Protein AF-A0A074KS20-F1 (afdb_monomer_lite)

Foldseek 3Di:
DDWDDDPQWIDDPQAIFGDDPNDGPDGDGLVQFPAKAKDWAQPDPPLVVLLVLLVVLQVVLVVLVVVLVVLVPDPDPDPVNVVCSVVSVVSSCVSNVSSVVSNCNSPDIFIWMWTDGPNDIDTHTDDPVCPVVVCVSSVVVVHHYHYDD

Sequence (149 aa):
MSKIEDLNFKLTSQGIHLTRNKYTYHIILYDEIEKSYLIKGKSIKNYVLIFIIGIICIVSSGILLYNLIMGLNIGEKSVRFYNLLGNGLIVVIMLGGAGLISIISALKNTPVIIIVVKNKTYKLRINRRKVTEILDFLSLYGINVDTRN

Secondary structure (DSSP, 8-state):
---EE-SSEEE-SSEEEEEETTEEEEEEEGGG--EEEEEEEESSTTHHHHHHHHHHHHHHHHHHHHHHHHHHTSS---HHHHHHHHHHHHHHHHHHHHHHHHHHHHH-EEEEEEEEETTEEEEEE--GGGHHHHHHHHHHTT---EE--

Radius of gyration: 23.87 Å; chains: 1; bounding box: 46×30×69 Å

pLDDT: mean 90.15, std 7.84, range [55.03, 97.88]

Organism: NCBI:txid1048983

Structure (mmCIF, N/CA/C/O backbone):
data_AF-A0A074KS20-F1
#
_entry.id   AF-A0A074KS20-F1
#
loop_
_atom_site.group_PDB
_atom_site.id
_atom_site.type_symbol
_atom_site.label_atom_id
_atom_site.label_alt_id
_atom_site.label_comp_id
_atom_site.label_asym_id
_atom_site.label_entity_id
_atom_site.label_seq_id
_atom_site.pdbx_PDB_ins_code
_atom_site.Cartn_x
_atom_site.Cartn_y
_atom_site.Cartn_z
_atom_site.occupancy
_atom_site.B_iso_or_equiv
_atom_site.auth_seq_id
_atom_site.auth_comp_id
_atom_site.auth_asym_id
_atom_site.auth_atom_id
_atom_site.pdbx_PDB_model_num
ATOM 1 N N . MET A 1 1 ? -3.070 13.465 27.880 1.00 55.03 1 MET A N 1
ATOM 2 C CA . MET A 1 1 ? -3.835 12.665 26.897 1.00 55.03 1 MET A CA 1
ATOM 3 C C . MET A 1 1 ? -2.952 12.419 25.687 1.00 55.03 1 MET A C 1
ATOM 5 O O . MET A 1 1 ? -2.715 13.349 24.925 1.00 55.03 1 MET A O 1
ATOM 9 N N . SER A 1 2 ? -2.407 11.211 25.544 1.00 65.88 2 SER A N 1
ATOM 10 C CA . SER A 1 2 ? -1.707 10.819 24.320 1.00 65.88 2 SER A CA 1
ATOM 11 C C . SER A 1 2 ? -2.729 10.714 23.188 1.00 65.88 2 SER A C 1
ATOM 13 O O . SER A 1 2 ? -3.818 10.166 23.351 1.00 65.88 2 SER A O 1
ATOM 15 N N . LYS A 1 3 ? -2.412 11.326 22.052 1.00 83.12 3 LYS A N 1
ATOM 16 C CA . LYS A 1 3 ? -3.253 11.349 20.860 1.00 83.12 3 LYS A CA 1
ATOM 17 C C . LYS A 1 3 ? -2.381 10.872 19.713 1.00 83.12 3 LYS A C 1
ATOM 19 O O . LYS A 1 3 ? -1.434 11.563 19.347 1.00 83.12 3 LYS A O 1
ATOM 24 N N . ILE A 1 4 ? -2.697 9.705 19.163 1.00 87.25 4 ILE A N 1
ATOM 25 C CA . ILE A 1 4 ? -1.958 9.148 18.028 1.00 87.25 4 ILE A CA 1
ATOM 26 C C . ILE A 1 4 ? -2.701 9.535 16.755 1.00 87.25 4 ILE A C 1
ATOM 28 O O . ILE A 1 4 ? -3.887 9.242 16.604 1.00 87.25 4 ILE A O 1
ATOM 32 N N . GLU A 1 5 ? -2.009 10.208 15.839 1.00 86.19 5 GLU A N 1
ATOM 33 C CA . GLU A 1 5 ? -2.534 10.550 14.515 1.00 86.19 5 GLU A CA 1
ATOM 34 C C . GLU A 1 5 ? -1.835 9.737 13.418 1.00 86.19 5 GLU A C 1
ATOM 36 O O . GLU A 1 5 ? -0.600 9.661 13.347 1.00 86.19 5 GLU A O 1
ATOM 41 N N . ASP A 1 6 ? -2.647 9.152 12.540 1.00 87.75 6 ASP A N 1
ATOM 42 C CA . ASP A 1 6 ? -2.243 8.545 11.273 1.00 87.75 6 ASP A CA 1
ATOM 43 C C . ASP A 1 6 ? -3.026 9.218 10.121 1.00 87.75 6 ASP A C 1
ATOM 45 O O . ASP A 1 6 ? -3.905 10.056 10.331 1.00 87.75 6 ASP A O 1
ATOM 49 N N . LEU A 1 7 ? -2.700 8.877 8.876 1.00 83.12 7 LEU A N 1
ATOM 50 C CA . LEU A 1 7 ? -3.236 9.501 7.664 1.00 83.12 7 LEU A CA 1
ATOM 51 C C . LEU A 1 7 ? -4.765 9.418 7.561 1.00 83.12 7 LEU A C 1
ATOM 53 O O . LEU A 1 7 ? -5.391 10.347 7.054 1.00 83.12 7 LEU A O 1
ATOM 57 N N . ASN A 1 8 ? -5.350 8.304 8.011 1.00 88.62 8 ASN A N 1
ATOM 58 C CA . ASN A 1 8 ? -6.774 7.996 7.821 1.00 88.62 8 ASN A CA 1
ATOM 59 C C . ASN A 1 8 ? -7.547 7.820 9.133 1.00 88.62 8 ASN A C 1
ATOM 61 O O . ASN A 1 8 ? -8.748 7.541 9.103 1.00 88.62 8 ASN A O 1
ATOM 65 N N . PHE A 1 9 ? -6.871 7.900 10.278 1.00 93.44 9 PHE A N 1
ATOM 66 C CA . PHE A 1 9 ? -7.525 7.781 11.570 1.00 93.44 9 PHE A CA 1
ATOM 67 C C . PHE A 1 9 ? -6.711 8.441 12.679 1.00 93.44 9 PHE A C 1
ATOM 69 O O . PHE A 1 9 ? -5.521 8.722 12.543 1.00 93.44 9 PHE A O 1
ATOM 76 N N . LYS A 1 10 ? -7.378 8.670 13.800 1.00 93.69 10 LYS A N 1
ATOM 77 C CA . LYS A 1 10 ? -6.812 9.228 15.017 1.00 93.69 10 LYS A CA 1
ATOM 78 C C . LYS A 1 10 ? -7.341 8.435 16.204 1.00 93.69 10 LYS A C 1
ATOM 80 O O . LYS A 1 10 ? -8.537 8.170 16.282 1.00 93.69 10 LYS A O 1
ATOM 85 N N . LEU A 1 11 ? -6.458 8.098 17.132 1.00 93.56 11 LEU A N 1
ATOM 86 C CA . LEU A 1 11 ? -6.814 7.447 18.388 1.00 93.56 11 LEU A CA 1
ATOM 87 C C . LEU A 1 11 ? -6.920 8.501 19.488 1.00 93.56 11 LEU A C 1
ATOM 89 O O . LEU A 1 11 ? -6.024 9.334 19.661 1.00 93.56 11 LEU A O 1
ATOM 93 N N . THR A 1 12 ? -8.040 8.490 20.202 1.00 94.50 12 THR A N 1
ATOM 94 C CA . THR A 1 12 ? -8.279 9.314 21.392 1.00 94.50 12 THR A CA 1
ATOM 95 C C . THR A 1 12 ? -8.738 8.433 22.543 1.00 94.50 12 THR A C 1
ATOM 97 O O . THR A 1 12 ? -8.916 7.231 22.378 1.00 94.50 12 THR A O 1
ATOM 100 N N . SER A 1 13 ? -8.969 9.029 23.709 1.00 92.88 13 SER A N 1
ATOM 101 C CA . SER A 1 13 ? -9.604 8.331 24.827 1.00 92.88 13 SER A CA 1
ATOM 102 C C . SER A 1 13 ? -11.078 7.994 24.592 1.00 92.88 13 SER A C 1
ATOM 104 O O . SER A 1 13 ? -11.611 7.150 25.297 1.00 92.88 13 SER A O 1
ATOM 106 N N . GLN A 1 14 ? -11.749 8.659 23.644 1.00 93.69 14 GLN A N 1
ATOM 107 C CA . GLN A 1 14 ? -13.158 8.394 23.329 1.00 93.69 14 GLN A CA 1
ATOM 108 C C . GLN A 1 14 ? -13.306 7.197 22.389 1.00 93.69 14 GLN A C 1
ATOM 110 O O . GLN A 1 14 ? -14.290 6.470 22.461 1.00 93.69 14 GLN A O 1
ATOM 115 N N . GLY A 1 15 ? -12.341 7.007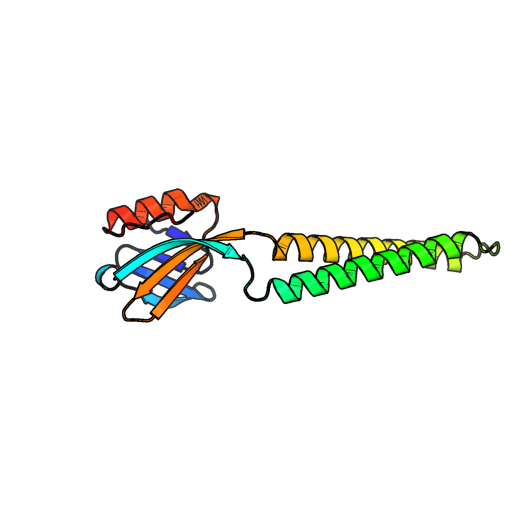 21.490 1.00 94.12 15 GLY A N 1
ATOM 116 C CA . GLY A 1 15 ? -12.410 5.962 20.486 1.00 94.12 15 GLY A CA 1
ATOM 117 C C . GLY A 1 15 ? -11.490 6.214 19.300 1.00 94.12 15 GLY A C 1
ATOM 118 O O . GLY A 1 15 ? -10.542 7.008 19.340 1.00 94.12 15 GLY A O 1
ATOM 119 N N . ILE A 1 16 ? -11.816 5.544 18.203 1.00 95.38 16 ILE A N 1
ATOM 120 C CA . ILE A 1 16 ? -11.101 5.614 16.936 1.00 95.38 16 ILE A CA 1
ATOM 121 C C . ILE A 1 16 ? -11.849 6.563 16.011 1.00 95.38 16 ILE A C 1
ATOM 123 O O . ILE A 1 16 ? -12.933 6.268 15.510 1.00 95.38 16 ILE A O 1
ATOM 127 N N . HIS A 1 17 ? -11.246 7.714 15.756 1.00 95.69 17 HIS A N 1
ATOM 128 C CA . HIS A 1 17 ? -11.769 8.726 14.853 1.00 95.69 17 HIS A CA 1
ATOM 129 C C . HIS A 1 17 ? -11.290 8.410 13.442 1.00 95.69 17 HIS A C 1
ATOM 131 O O . HIS A 1 17 ? -10.104 8.545 13.148 1.00 95.69 17 HIS A O 1
ATOM 137 N N . LEU A 1 18 ? -12.192 8.012 12.552 1.00 93.69 18 LEU A N 1
ATOM 138 C CA . LEU A 1 18 ? -11.880 7.871 11.136 1.00 93.69 18 LEU A CA 1
ATOM 139 C C . LEU A 1 18 ? -11.829 9.254 10.493 1.00 93.69 18 LEU A C 1
ATOM 141 O O . LEU A 1 18 ? -12.773 10.043 10.609 1.00 93.69 18 LEU A O 1
ATOM 145 N N . THR A 1 19 ? -10.727 9.548 9.806 1.00 93.50 19 THR A N 1
ATOM 146 C CA . THR A 1 19 ? -10.474 10.869 9.236 1.00 93.50 19 THR A CA 1
ATOM 147 C C . THR A 1 19 ? -10.410 10.840 7.713 1.00 93.50 19 THR A C 1
ATOM 149 O O . THR A 1 19 ? -9.971 9.874 7.089 1.00 93.50 19 THR A O 1
ATOM 152 N N . ARG A 1 20 ? -10.865 11.932 7.094 1.00 90.56 20 ARG A N 1
ATOM 153 C CA . ARG A 1 20 ? -10.691 12.229 5.670 1.00 90.56 20 ARG A CA 1
ATOM 154 C C . ARG A 1 20 ? -10.279 13.690 5.554 1.00 90.56 20 ARG A C 1
ATOM 156 O O . ARG A 1 20 ? -10.988 14.565 6.039 1.00 90.56 20 ARG A O 1
ATOM 163 N N . ASN A 1 21 ? -9.122 13.961 4.951 1.00 87.12 21 ASN A N 1
ATOM 164 C CA . ASN A 1 21 ? -8.563 15.317 4.835 1.00 87.12 21 ASN A CA 1
ATOM 165 C C . ASN A 1 21 ? -8.512 16.075 6.181 1.00 87.12 21 ASN A C 1
ATOM 167 O O . ASN A 1 21 ? -8.912 17.231 6.247 1.00 87.12 21 ASN A O 1
ATOM 171 N N . LYS A 1 22 ? -8.030 15.429 7.255 1.00 86.12 22 LYS A N 1
ATOM 172 C CA . LYS A 1 22 ? -7.961 15.954 8.642 1.00 86.12 22 LYS A CA 1
ATOM 173 C C . LYS A 1 22 ? -9.297 16.092 9.392 1.00 86.12 22 LYS A C 1
ATOM 175 O O . LYS A 1 22 ? -9.269 16.284 10.605 1.00 86.12 22 LYS A O 1
ATOM 180 N N . TYR A 1 23 ? -10.447 15.931 8.739 1.00 91.62 23 TYR A N 1
ATOM 181 C CA . TYR A 1 23 ? -11.756 15.976 9.400 1.00 91.62 23 TYR A CA 1
ATOM 182 C C . TYR A 1 23 ? -12.202 14.586 9.842 1.00 91.62 23 TYR A C 1
ATOM 184 O O . TYR A 1 23 ? -12.042 13.619 9.097 1.00 91.62 23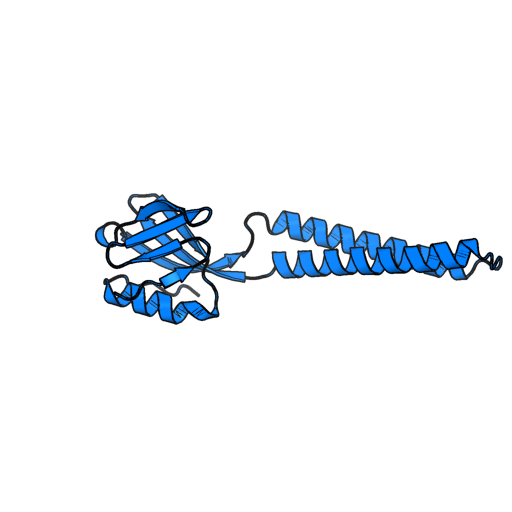 TYR A O 1
ATOM 192 N N . THR A 1 24 ? -12.769 14.482 11.045 1.00 93.56 24 THR A N 1
ATOM 193 C CA . THR A 1 24 ? -13.379 13.234 11.530 1.00 93.56 24 THR A CA 1
ATOM 194 C C . THR A 1 24 ? -14.765 13.094 10.920 1.00 93.56 24 THR A C 1
ATOM 196 O O . THR A 1 24 ? -15.589 13.984 11.097 1.00 93.56 24 THR A O 1
ATOM 199 N N . TYR A 1 25 ? -15.028 11.991 10.223 1.00 94.56 25 TYR A N 1
ATOM 200 C CA . TYR A 1 25 ? -16.354 11.718 9.651 1.00 94.56 25 TYR A CA 1
ATOM 201 C C . TYR A 1 25 ? -17.110 10.622 10.406 1.00 94.56 25 TYR A C 1
ATOM 203 O O . TYR A 1 25 ? -18.325 10.512 10.279 1.00 94.56 25 TYR A O 1
ATOM 211 N N . HIS A 1 26 ? -16.400 9.794 11.172 1.00 94.31 26 HIS A N 1
ATOM 212 C CA . HIS A 1 26 ? -16.995 8.723 11.956 1.00 94.31 26 HIS A CA 1
ATOM 213 C C . HIS A 1 26 ? -16.129 8.427 13.179 1.00 94.31 26 HIS A C 1
ATOM 215 O O . HIS A 1 26 ? -14.901 8.502 13.097 1.00 94.31 26 HIS A O 1
ATOM 221 N N . ILE A 1 27 ? -16.764 8.106 14.302 1.00 95.38 27 ILE A N 1
ATOM 222 C CA . ILE A 1 27 ? -16.098 7.736 15.551 1.00 95.38 27 ILE A CA 1
ATOM 223 C C . ILE A 1 27 ? -16.575 6.335 15.901 1.00 95.38 27 ILE A C 1
ATOM 225 O O . ILE A 1 27 ? -17.777 6.099 15.952 1.00 95.38 27 ILE A O 1
ATOM 229 N N . ILE A 1 28 ? -15.625 5.431 16.108 1.00 95.56 28 ILE A N 1
ATOM 230 C CA . ILE A 1 28 ? -15.874 4.089 16.622 1.00 95.56 28 ILE A CA 1
ATOM 231 C C . ILE A 1 28 ? -15.509 4.123 18.098 1.00 95.56 28 ILE A C 1
ATOM 233 O O . ILE A 1 28 ? -14.335 4.313 18.428 1.00 95.56 28 ILE A O 1
ATOM 237 N N . LEU A 1 29 ? -16.500 3.987 18.971 1.00 96.19 29 LEU A N 1
ATOM 238 C CA . LEU A 1 29 ? -16.257 3.924 20.407 1.00 96.19 29 LEU A CA 1
ATOM 239 C C . LEU A 1 29 ? -15.650 2.561 20.770 1.00 96.19 29 LEU A C 1
ATOM 241 O O . LEU A 1 29 ? -15.869 1.566 20.077 1.00 96.19 29 LEU A O 1
ATOM 245 N N . TYR A 1 30 ? -14.834 2.518 21.822 1.00 94.81 30 TYR A N 1
ATOM 246 C CA . TYR A 1 30 ? -14.107 1.297 22.189 1.00 94.81 30 TYR A CA 1
ATOM 247 C C . TYR A 1 30 ? -15.012 0.176 22.707 1.00 94.81 30 TYR A C 1
ATOM 249 O O . TYR A 1 30 ? -14.729 -0.993 22.467 1.00 94.81 30 TYR A O 1
ATOM 257 N N . ASP A 1 31 ? -16.120 0.531 23.350 1.00 94.88 31 ASP A N 1
ATOM 258 C CA . ASP A 1 31 ? -17.165 -0.382 23.817 1.00 94.88 31 ASP A CA 1
ATOM 259 C C . ASP A 1 31 ? -17.957 -1.037 22.672 1.00 94.88 31 ASP A C 1
ATOM 261 O O . ASP A 1 31 ? -18.536 -2.106 22.847 1.00 94.88 31 ASP A O 1
ATOM 265 N N . GLU A 1 32 ? -17.961 -0.434 21.481 1.00 94.88 32 GLU A N 1
ATOM 266 C CA . GLU A 1 32 ? -18.621 -0.992 20.298 1.00 94.88 32 GLU A CA 1
ATOM 267 C C . GLU A 1 32 ? -17.762 -2.014 19.536 1.00 94.88 32 GLU A C 1
ATOM 269 O O . GLU A 1 32 ? -18.246 -2.651 18.595 1.00 94.88 32 GLU A O 1
ATOM 274 N N . ILE A 1 33 ? -16.485 -2.164 19.897 1.00 94.75 33 ILE A N 1
ATOM 275 C CA . ILE A 1 33 ? -15.550 -3.039 19.188 1.00 94.75 33 ILE A CA 1
ATOM 276 C C . ILE A 1 33 ? -15.715 -4.474 19.679 1.00 94.75 33 ILE A C 1
ATOM 278 O O . ILE A 1 33 ? -15.301 -4.834 20.774 1.00 94.75 33 ILE A O 1
ATOM 282 N N . GLU A 1 34 ? -16.274 -5.324 18.821 1.00 94.62 34 GLU A N 1
ATOM 283 C CA . GLU A 1 34 ? -16.494 -6.738 19.135 1.00 94.62 34 GLU A CA 1
ATOM 284 C C . GLU A 1 34 ? -15.223 -7.564 18.936 1.00 94.62 34 GLU A C 1
ATOM 286 O O . GLU A 1 34 ? -14.911 -8.462 19.717 1.00 94.62 34 GLU A O 1
ATOM 291 N N . LYS A 1 35 ? -14.509 -7.306 17.834 1.00 93.88 35 LYS A N 1
ATOM 292 C CA . LYS A 1 35 ? -13.297 -8.039 17.450 1.00 93.88 35 LYS A CA 1
ATOM 293 C C . LYS A 1 35 ? -12.321 -7.114 16.752 1.00 93.88 35 LYS A C 1
ATOM 295 O O . LYS A 1 35 ? -12.714 -6.292 15.919 1.00 93.88 35 LYS A O 1
ATOM 300 N N . SER A 1 36 ? -11.037 -7.322 17.021 1.00 94.31 36 SER A N 1
ATOM 301 C CA . SER A 1 36 ? -9.967 -6.627 16.322 1.00 94.31 36 SER A CA 1
ATOM 302 C C . SER A 1 36 ? -8.838 -7.585 15.953 1.00 94.31 36 SER A C 1
ATOM 304 O O . SER A 1 36 ? -8.474 -8.464 16.729 1.00 94.31 36 SER A O 1
ATOM 306 N N . TYR A 1 37 ? -8.328 -7.462 14.731 1.00 95.12 37 TYR A N 1
ATOM 307 C CA . TYR A 1 37 ? -7.269 -8.331 14.225 1.00 95.12 37 TYR A CA 1
ATOM 308 C C . TYR A 1 37 ? -6.290 -7.557 13.355 1.00 95.12 37 TYR A C 1
ATOM 310 O O . TYR A 1 37 ? -6.679 -6.721 12.537 1.00 95.12 37 TYR A O 1
ATOM 318 N N . LEU A 1 38 ? -5.007 -7.860 13.513 1.00 93.94 38 LEU A N 1
ATOM 319 C CA . LEU A 1 38 ? -3.937 -7.341 12.680 1.00 93.94 38 LEU A CA 1
ATOM 320 C C . LEU A 1 38 ? -3.678 -8.326 11.544 1.00 93.94 38 LEU A C 1
ATOM 322 O O . LEU A 1 38 ? -3.352 -9.484 11.787 1.00 93.94 38 LEU A O 1
ATOM 326 N N . ILE A 1 39 ? -3.784 -7.849 10.306 1.00 93.75 39 ILE A N 1
ATOM 327 C CA . ILE A 1 39 ? -3.451 -8.625 9.110 1.00 93.75 39 ILE A CA 1
ATOM 328 C C . ILE A 1 39 ? -2.478 -7.864 8.211 1.00 93.75 39 ILE A C 1
ATOM 330 O O . ILE A 1 39 ? -2.402 -6.632 8.216 1.00 93.75 39 ILE A O 1
ATOM 334 N N . LYS A 1 40 ? -1.758 -8.599 7.363 1.00 90.62 40 LYS A N 1
ATOM 335 C CA . LYS A 1 40 ? -0.969 -8.014 6.272 1.00 90.62 40 LYS A CA 1
ATOM 336 C C . LYS A 1 40 ? -1.868 -7.850 5.047 1.00 90.62 40 LYS A C 1
ATOM 338 O O . LYS A 1 40 ? -2.167 -8.811 4.348 1.00 90.62 40 LYS A O 1
ATOM 343 N N . GLY A 1 41 ? -2.313 -6.622 4.794 1.00 88.12 41 GLY A N 1
ATOM 344 C CA . GLY A 1 41 ? -3.150 -6.280 3.644 1.00 88.12 41 GLY A CA 1
ATOM 345 C C . GLY A 1 41 ? -2.365 -5.614 2.514 1.00 88.12 41 GLY A C 1
ATOM 346 O O . GLY A 1 41 ? -1.243 -5.144 2.703 1.00 88.12 41 GLY A O 1
ATOM 347 N N . LYS A 1 42 ? -2.974 -5.513 1.329 1.00 88.19 42 LYS A N 1
ATOM 348 C CA . LYS A 1 42 ? -2.421 -4.720 0.222 1.00 88.19 42 LYS A CA 1
ATOM 349 C C . LYS A 1 42 ? -2.544 -3.224 0.509 1.00 88.19 42 LYS A C 1
ATOM 351 O O . LYS A 1 42 ? -3.605 -2.748 0.921 1.00 88.19 42 LYS A O 1
ATOM 356 N N . SER A 1 43 ? -1.471 -2.481 0.233 1.00 83.44 43 SER A N 1
ATOM 357 C CA . SER A 1 43 ? -1.425 -1.021 0.405 1.00 83.44 43 SER A CA 1
ATOM 358 C C . SER A 1 43 ? -2.445 -0.299 -0.481 1.00 83.44 43 SER A C 1
ATOM 360 O O . SER A 1 43 ? -2.929 0.781 -0.144 1.00 83.44 43 SER A O 1
ATOM 362 N N . ILE A 1 44 ? -2.805 -0.891 -1.623 1.00 86.06 44 ILE A N 1
ATOM 363 C CA . ILE A 1 44 ? -3.696 -0.285 -2.612 1.00 86.06 44 ILE A CA 1
ATOM 364 C C . ILE A 1 44 ? -4.899 -1.195 -2.853 1.00 86.06 44 ILE A C 1
ATOM 366 O O . ILE A 1 44 ? -4.760 -2.413 -2.928 1.00 86.06 44 ILE A O 1
ATOM 370 N N . LYS A 1 45 ? -6.097 -0.599 -2.952 1.00 86.62 45 LYS A N 1
ATOM 371 C CA . LYS A 1 45 ? -7.356 -1.345 -3.131 1.00 86.62 45 LYS A CA 1
ATOM 372 C C . LYS A 1 45 ? -7.369 -2.095 -4.470 1.00 86.62 45 LYS A C 1
ATOM 374 O O . LYS A 1 45 ? -7.686 -3.276 -4.496 1.00 86.62 45 LYS A O 1
ATOM 379 N N . ASN A 1 46 ? -6.931 -1.432 -5.541 1.00 91.94 46 ASN A N 1
ATOM 380 C CA . ASN A 1 46 ? -6.910 -1.971 -6.904 1.00 91.94 46 ASN A CA 1
ATOM 381 C C . ASN A 1 46 ? -5.495 -2.415 -7.308 1.00 91.94 46 ASN A C 1
ATOM 383 O O . ASN A 1 46 ? -4.989 -2.024 -8.358 1.00 91.94 46 ASN A O 1
ATOM 387 N N . TYR A 1 47 ? -4.824 -3.187 -6.448 1.00 93.38 47 TYR A N 1
ATOM 388 C CA . TYR A 1 47 ? -3.430 -3.581 -6.676 1.00 93.38 47 TYR A CA 1
ATOM 389 C C . TYR A 1 47 ? -3.243 -4.378 -7.977 1.00 93.38 47 TYR A C 1
ATOM 391 O O . TYR A 1 47 ? -2.245 -4.177 -8.656 1.00 93.38 47 TYR A O 1
ATOM 399 N N . VAL A 1 48 ? -4.212 -5.220 -8.361 1.00 95.38 48 VAL A N 1
ATOM 400 C CA . VAL A 1 48 ? -4.166 -6.001 -9.612 1.00 95.38 48 VAL A CA 1
ATOM 401 C C . VAL A 1 48 ? -4.114 -5.084 -10.834 1.00 95.38 48 VAL A C 1
ATOM 403 O O . VAL A 1 48 ? -3.272 -5.270 -11.703 1.00 95.38 48 VAL A O 1
ATOM 406 N N . LEU A 1 49 ? -4.960 -4.051 -10.871 1.00 96.38 49 LEU A N 1
ATOM 407 C CA . LEU A 1 49 ? -4.989 -3.092 -11.976 1.00 96.38 49 LEU A CA 1
ATOM 408 C C . LEU A 1 49 ? -3.653 -2.349 -12.101 1.00 96.38 49 LEU A C 1
ATOM 410 O O . LEU A 1 49 ? -3.101 -2.243 -13.189 1.00 96.38 49 LEU A O 1
ATOM 414 N N . ILE A 1 50 ? -3.113 -1.876 -10.976 1.00 96.44 50 ILE A N 1
ATOM 415 C CA . ILE A 1 50 ? -1.831 -1.155 -10.947 1.00 96.44 50 ILE A CA 1
ATOM 416 C C . ILE A 1 50 ? -0.678 -2.071 -11.363 1.00 96.44 50 ILE A C 1
ATOM 418 O O . ILE A 1 50 ? 0.235 -1.635 -12.057 1.00 96.44 50 ILE A O 1
ATOM 422 N N . PHE A 1 51 ? -0.734 -3.345 -10.979 1.00 97.12 51 PHE A N 1
ATOM 423 C CA . PHE A 1 51 ? 0.242 -4.345 -11.393 1.00 97.12 51 PHE A CA 1
ATOM 424 C C . PHE A 1 51 ? 0.209 -4.581 -12.909 1.00 97.12 51 PHE A C 1
ATOM 426 O O . PHE A 1 51 ? 1.258 -4.549 -13.547 1.00 97.12 51 PHE A O 1
ATOM 433 N N . ILE A 1 52 ? -0.985 -4.734 -13.496 1.00 97.75 52 ILE A N 1
ATOM 434 C CA . ILE A 1 52 ? -1.166 -4.894 -14.948 1.00 97.75 52 ILE A CA 1
ATOM 435 C C . ILE A 1 52 ? -0.646 -3.666 -15.701 1.00 97.75 52 ILE A C 1
ATOM 437 O O . ILE A 1 52 ? 0.123 -3.815 -16.647 1.00 97.75 52 ILE A O 1
ATOM 441 N N . ILE A 1 53 ? -1.003 -2.455 -15.256 1.00 97.50 53 ILE A N 1
ATOM 442 C CA . ILE A 1 53 ? -0.490 -1.204 -15.841 1.00 97.50 53 ILE A CA 1
ATOM 443 C C . ILE A 1 53 ? 1.040 -1.175 -15.774 1.00 97.50 53 ILE A C 1
ATOM 445 O O . ILE A 1 53 ? 1.697 -0.844 -16.757 1.00 97.50 53 ILE A O 1
ATOM 449 N N . GLY A 1 54 ? 1.614 -1.580 -14.639 1.00 97.38 54 GLY A N 1
ATOM 450 C CA . GLY A 1 54 ? 3.058 -1.674 -14.473 1.00 97.38 54 GLY A CA 1
ATOM 451 C C . GLY A 1 54 ? 3.717 -2.611 -15.488 1.00 97.38 54 GLY A C 1
ATOM 452 O O . GLY A 1 54 ? 4.698 -2.222 -16.119 1.00 97.38 54 GLY A O 1
ATOM 453 N N . ILE A 1 55 ? 3.150 -3.802 -15.707 1.00 97.69 55 ILE A N 1
ATOM 454 C CA . ILE A 1 55 ? 3.635 -4.755 -16.719 1.00 97.69 55 ILE A CA 1
ATOM 455 C C . ILE A 1 55 ? 3.554 -4.152 -18.123 1.00 97.69 55 ILE A C 1
ATOM 457 O O . ILE A 1 55 ? 4.532 -4.218 -18.863 1.00 97.69 55 ILE A O 1
ATOM 461 N N . ILE A 1 56 ? 2.427 -3.531 -18.482 1.00 97.88 56 ILE A N 1
ATOM 462 C CA . ILE A 1 56 ? 2.245 -2.904 -19.799 1.00 97.88 56 ILE A CA 1
ATOM 463 C C . ILE A 1 56 ? 3.313 -1.829 -20.038 1.00 97.88 56 ILE A C 1
ATOM 465 O O . ILE A 1 56 ? 3.910 -1.792 -21.116 1.00 97.88 56 ILE A O 1
ATOM 469 N N . CYS A 1 57 ? 3.610 -0.995 -19.037 1.00 97.62 57 CYS A N 1
ATOM 470 C CA . CYS A 1 57 ? 4.661 0.018 -19.131 1.00 97.62 57 CYS A CA 1
ATOM 471 C C . CYS A 1 57 ? 6.053 -0.598 -19.338 1.00 97.62 57 CYS A C 1
ATOM 473 O O . CYS A 1 57 ? 6.814 -0.102 -20.167 1.00 97.62 57 CYS A O 1
ATOM 475 N N . ILE A 1 58 ? 6.382 -1.687 -18.631 1.00 97.62 58 ILE A N 1
ATOM 476 C CA . ILE A 1 58 ? 7.668 -2.388 -18.783 1.00 97.62 58 ILE A CA 1
ATOM 477 C C . ILE A 1 58 ? 7.800 -3.010 -20.172 1.00 97.62 58 ILE A C 1
ATOM 479 O O . ILE A 1 58 ? 8.820 -2.820 -20.830 1.00 97.62 58 ILE A O 1
ATOM 483 N N . VAL A 1 59 ? 6.766 -3.711 -20.642 1.00 97.75 59 VAL A N 1
ATOM 484 C CA . VAL A 1 59 ? 6.762 -4.329 -21.975 1.00 97.75 59 VAL A CA 1
ATOM 485 C C . VAL A 1 59 ? 6.893 -3.258 -23.058 1.00 97.75 59 VAL A C 1
ATOM 487 O O . VAL A 1 59 ? 7.729 -3.385 -23.949 1.00 97.75 59 VAL A O 1
ATOM 490 N N . SER A 1 60 ? 6.138 -2.163 -22.944 1.00 95.94 60 SER A N 1
ATOM 491 C CA . SER A 1 60 ? 6.210 -1.039 -23.887 1.00 95.94 60 SER A CA 1
ATOM 492 C C . SER A 1 60 ? 7.592 -0.378 -23.884 1.00 95.94 60 SER A C 1
ATOM 494 O O . SER A 1 60 ? 8.136 -0.086 -24.946 1.00 95.94 60 SER A O 1
ATOM 496 N N . SER A 1 61 ? 8.192 -0.191 -22.704 1.00 96.94 61 SER A N 1
ATOM 497 C CA . SER A 1 61 ? 9.562 0.314 -22.556 1.00 96.94 61 SER A CA 1
ATOM 498 C C . SER A 1 61 ? 10.581 -0.613 -23.234 1.00 96.94 61 SER A C 1
ATOM 500 O O . SER A 1 61 ? 11.443 -0.134 -23.968 1.00 96.94 61 SER A O 1
ATOM 502 N N . GLY A 1 62 ? 10.436 -1.935 -23.086 1.00 96.44 62 GLY A N 1
ATOM 503 C CA . GLY A 1 62 ? 11.283 -2.926 -23.756 1.00 96.44 62 GLY A CA 1
ATOM 504 C C . GLY A 1 62 ? 11.169 -2.892 -25.283 1.00 96.44 62 GLY A C 1
ATOM 505 O O . GLY A 1 62 ? 12.189 -2.911 -25.970 1.00 96.44 62 GLY A O 1
ATOM 506 N N . ILE A 1 63 ? 9.950 -2.770 -25.819 1.00 96.31 63 ILE A N 1
ATOM 507 C CA . ILE A 1 63 ? 9.713 -2.625 -27.267 1.00 96.31 63 ILE A CA 1
ATOM 508 C C . ILE A 1 63 ? 10.363 -1.339 -27.794 1.00 96.31 63 ILE A C 1
ATOM 510 O O . ILE A 1 63 ? 11.039 -1.357 -28.822 1.00 96.31 63 ILE A O 1
ATOM 514 N N . LEU A 1 64 ? 10.201 -0.219 -27.083 1.00 94.00 64 LEU A N 1
ATOM 515 C CA . LEU A 1 64 ? 10.823 1.051 -27.460 1.00 94.00 64 LEU A CA 1
ATOM 516 C C . LEU A 1 64 ? 12.350 0.972 -27.418 1.00 94.00 64 LEU A C 1
ATOM 518 O O . LEU A 1 64 ? 13.006 1.434 -28.348 1.00 94.00 64 LEU A O 1
ATOM 522 N N . LEU A 1 65 ? 12.916 0.353 -26.381 1.00 94.19 65 LEU A N 1
ATOM 523 C CA . LEU A 1 65 ? 14.356 0.152 -26.268 1.00 94.19 65 LEU A CA 1
ATOM 524 C C . LEU A 1 65 ? 14.894 -0.699 -27.424 1.00 94.19 65 LEU A C 1
ATOM 526 O O . LEU A 1 65 ? 15.901 -0.337 -28.027 1.00 94.19 65 LEU A O 1
ATOM 530 N N . TYR A 1 66 ? 14.203 -1.786 -27.772 1.00 93.62 66 TYR A N 1
ATOM 531 C CA . TYR A 1 66 ? 14.555 -2.620 -28.919 1.00 93.62 66 TYR A CA 1
ATOM 532 C C . TYR A 1 66 ? 14.564 -1.818 -30.227 1.00 93.62 66 TYR A C 1
ATOM 534 O O . TYR A 1 66 ? 15.538 -1.875 -30.977 1.00 93.62 66 TYR A O 1
ATOM 542 N N . ASN A 1 67 ? 13.528 -1.009 -30.468 1.00 89.69 67 ASN A N 1
ATOM 543 C CA . ASN A 1 67 ? 13.444 -0.160 -31.657 1.00 89.69 67 ASN A CA 1
ATOM 544 C C . ASN A 1 67 ? 14.560 0.894 -31.703 1.00 89.69 67 ASN A C 1
ATOM 546 O O . ASN A 1 67 ? 15.107 1.158 -32.772 1.00 89.69 67 ASN A O 1
ATOM 550 N N . LEU A 1 68 ? 14.931 1.475 -30.557 1.00 88.62 68 LEU A N 1
ATOM 551 C CA . LEU A 1 68 ? 16.052 2.416 -30.473 1.00 88.62 68 LEU A CA 1
ATOM 552 C C . LEU A 1 68 ? 17.386 1.741 -30.801 1.00 88.62 68 LEU A C 1
ATOM 554 O O . LEU A 1 68 ? 18.179 2.304 -31.553 1.00 88.62 68 LEU A O 1
ATOM 558 N N . ILE A 1 69 ? 17.618 0.532 -30.282 1.00 88.50 69 ILE A N 1
ATOM 559 C CA . ILE A 1 69 ? 18.832 -0.244 -30.567 1.00 88.50 69 ILE A CA 1
ATOM 560 C C . ILE A 1 69 ? 18.891 -0.620 -32.049 1.00 88.50 69 ILE A C 1
ATOM 562 O O . ILE A 1 69 ? 19.928 -0.446 -32.680 1.00 88.50 69 ILE A O 1
ATOM 566 N N . MET A 1 70 ? 17.782 -1.079 -32.631 1.00 86.75 70 MET A N 1
ATOM 567 C CA . MET A 1 70 ? 17.726 -1.383 -34.063 1.00 86.75 70 MET A CA 1
ATOM 568 C C . MET A 1 70 ? 17.940 -0.140 -34.930 1.00 86.75 70 MET A C 1
ATOM 570 O O . MET A 1 70 ? 18.621 -0.214 -35.951 1.00 86.75 70 MET A O 1
ATOM 574 N N . GLY A 1 71 ? 17.433 1.017 -34.500 1.00 82.56 71 GLY A N 1
ATOM 575 C CA . GLY A 1 71 ? 17.663 2.293 -35.172 1.00 82.56 71 GLY A CA 1
ATOM 576 C C . GLY A 1 71 ? 19.143 2.682 -35.254 1.00 82.56 71 GLY A C 1
ATOM 577 O O . GLY A 1 71 ? 19.546 3.286 -36.243 1.00 82.56 71 GLY A O 1
ATOM 578 N N . LEU A 1 72 ? 19.972 2.299 -34.272 1.00 81.62 72 LEU A N 1
ATOM 579 C CA . LEU A 1 72 ? 21.419 2.578 -34.276 1.00 81.62 72 LEU A CA 1
ATOM 580 C C . LEU A 1 72 ? 22.178 1.862 -35.401 1.00 81.62 72 LEU A C 1
ATOM 582 O O . LEU A 1 72 ? 23.254 2.316 -35.784 1.00 81.62 72 LEU A O 1
ATOM 586 N N . ASN A 1 73 ? 21.628 0.770 -35.937 1.00 80.19 73 ASN A N 1
ATOM 587 C CA . ASN A 1 73 ? 22.245 0.016 -37.028 1.00 80.19 73 ASN A CA 1
ATOM 588 C C . ASN A 1 73 ? 22.010 0.645 -38.412 1.00 80.19 73 ASN A C 1
ATOM 590 O O . ASN A 1 73 ? 22.573 0.172 -39.399 1.00 80.19 73 ASN A O 1
ATOM 594 N N . ILE A 1 74 ? 21.199 1.702 -38.510 1.00 78.00 74 ILE A N 1
ATOM 595 C CA . ILE A 1 74 ? 20.959 2.414 -39.767 1.00 78.00 74 ILE A CA 1
ATOM 596 C C . ILE A 1 74 ? 22.082 3.444 -39.957 1.00 78.00 74 ILE A C 1
ATOM 598 O O . ILE A 1 74 ? 22.300 4.314 -39.117 1.00 78.00 74 ILE A O 1
ATOM 602 N N . GLY A 1 75 ? 22.821 3.340 -41.066 1.00 68.25 75 GLY A N 1
ATOM 603 C CA . GLY A 1 75 ? 24.055 4.103 -41.313 1.00 68.25 75 GLY A CA 1
ATOM 604 C C . GLY A 1 75 ? 23.899 5.624 -41.467 1.00 68.25 75 GLY A C 1
ATOM 605 O O . GLY A 1 75 ? 24.903 6.337 -41.495 1.00 68.25 75 GLY A O 1
ATOM 606 N N . GLU A 1 76 ? 22.674 6.150 -41.540 1.00 66.50 76 GLU A N 1
ATOM 607 C CA . GLU A 1 76 ? 22.409 7.580 -41.731 1.00 66.50 76 GLU A CA 1
ATOM 608 C C . GLU A 1 76 ? 22.392 8.348 -40.398 1.00 66.50 76 GLU A C 1
ATOM 610 O O . GLU A 1 76 ? 21.362 8.559 -39.754 1.00 66.50 76 GLU A O 1
ATOM 615 N N . LYS A 1 77 ? 23.574 8.816 -39.989 1.00 66.56 77 LYS A N 1
ATOM 616 C CA . LYS A 1 77 ? 23.809 9.587 -38.756 1.00 66.56 77 LYS A CA 1
ATOM 617 C C . LYS A 1 77 ? 23.376 11.055 -38.882 1.00 66.56 77 LYS A C 1
ATOM 619 O O . LYS A 1 77 ? 24.195 11.967 -38.789 1.00 66.56 77 LYS A O 1
ATOM 624 N N . SER A 1 78 ? 22.088 11.306 -39.103 1.00 74.44 78 SER A N 1
ATOM 625 C CA . SER A 1 78 ? 21.553 12.675 -39.096 1.00 74.44 78 SER A CA 1
ATOM 626 C C . SER A 1 78 ? 21.470 13.248 -37.669 1.00 74.44 78 SER A C 1
ATOM 628 O O . SER A 1 78 ? 21.202 12.532 -36.707 1.00 74.44 78 SER A O 1
ATOM 630 N N . VAL A 1 79 ? 21.631 14.566 -37.498 1.00 73.62 79 VAL A N 1
ATOM 631 C CA . VAL A 1 79 ? 21.452 15.253 -36.192 1.00 73.62 79 VAL A CA 1
ATOM 632 C C . VAL A 1 79 ? 20.056 14.989 -35.601 1.00 73.62 79 VAL A C 1
ATOM 634 O O . VAL A 1 79 ? 19.882 14.862 -34.388 1.00 73.62 79 VAL A O 1
ATOM 637 N N . ARG A 1 80 ? 19.053 14.826 -36.472 1.00 73.56 80 ARG A N 1
ATOM 638 C CA . ARG A 1 80 ? 17.679 14.474 -36.101 1.00 73.56 80 ARG A CA 1
ATOM 639 C C . ARG A 1 80 ? 17.596 13.099 -35.435 1.00 73.56 80 ARG A C 1
ATOM 641 O O . ARG A 1 80 ? 16.821 12.943 -34.496 1.00 73.56 80 ARG A O 1
ATOM 648 N N . PHE A 1 81 ? 18.411 12.140 -35.874 1.00 77.00 81 PHE A N 1
ATOM 649 C CA . PHE A 1 81 ? 18.494 10.809 -35.279 1.00 77.00 81 PHE A CA 1
ATOM 650 C C . PHE A 1 81 ? 19.032 10.860 -33.841 1.00 77.00 81 PHE A C 1
ATOM 652 O O . PHE A 1 81 ? 18.423 10.275 -32.951 1.00 77.00 81 PHE A O 1
ATOM 659 N N . TYR A 1 82 ? 20.087 11.637 -33.572 1.00 75.25 82 TYR A N 1
ATOM 660 C CA . TYR A 1 82 ? 20.627 11.797 -32.213 1.00 75.25 82 TYR A CA 1
ATOM 661 C C . TYR A 1 82 ? 19.631 12.449 -31.241 1.00 75.25 82 TYR A C 1
ATOM 663 O O . TYR A 1 82 ? 19.497 11.994 -30.105 1.00 75.25 82 TYR A O 1
ATOM 671 N N . ASN A 1 83 ? 18.875 13.456 -31.690 1.00 77.00 83 ASN A N 1
ATOM 672 C CA . ASN A 1 83 ? 17.812 14.058 -30.875 1.00 77.00 83 ASN A CA 1
ATOM 673 C C . ASN A 1 83 ? 16.663 13.077 -30.598 1.00 77.00 83 ASN A C 1
ATOM 675 O O . ASN A 1 83 ? 16.115 13.054 -29.494 1.00 77.00 83 ASN A O 1
ATOM 679 N N . LEU A 1 84 ? 16.298 12.253 -31.584 1.00 77.62 84 LEU A N 1
ATOM 680 C CA . LEU A 1 84 ? 15.261 11.234 -31.424 1.00 77.62 84 LEU A CA 1
ATOM 681 C C . LEU A 1 84 ? 15.720 10.111 -30.484 1.00 77.62 84 LEU A C 1
ATOM 683 O O . LEU A 1 84 ? 14.930 9.628 -29.676 1.00 77.62 84 LEU A O 1
ATOM 687 N N . LEU A 1 85 ? 17.006 9.759 -30.536 1.00 82.25 85 LEU A N 1
ATOM 688 C CA . LEU A 1 85 ? 17.627 8.782 -29.651 1.00 82.25 85 LEU A CA 1
ATOM 689 C C . LEU A 1 85 ? 17.664 9.274 -28.201 1.00 82.25 85 LEU A C 1
ATOM 691 O O . LEU A 1 85 ? 17.252 8.545 -27.304 1.00 82.25 85 LEU A O 1
ATOM 695 N N . GLY A 1 86 ? 18.097 10.519 -27.968 1.00 83.88 86 GLY A N 1
ATOM 696 C CA . GLY A 1 86 ? 18.141 11.114 -26.630 1.00 83.88 86 GLY A CA 1
ATOM 697 C C . GLY A 1 86 ? 16.757 11.183 -25.981 1.00 83.88 86 GLY A C 1
ATOM 698 O O . GLY A 1 86 ? 16.559 10.671 -24.879 1.00 83.88 86 GLY A O 1
ATOM 699 N N . ASN A 1 87 ? 15.771 11.729 -26.698 1.00 87.19 87 ASN A N 1
ATOM 700 C CA . ASN A 1 87 ? 14.392 11.793 -26.210 1.00 87.19 87 ASN A CA 1
ATOM 701 C C . ASN A 1 87 ? 13.771 10.398 -26.047 1.00 87.19 87 ASN A C 1
ATOM 703 O O . ASN A 1 87 ? 13.078 10.143 -25.063 1.00 87.19 87 ASN A O 1
ATOM 707 N N . GLY A 1 88 ? 14.049 9.475 -26.970 1.00 89.69 88 GLY A N 1
ATOM 708 C CA . GLY A 1 88 ? 13.577 8.096 -26.888 1.00 89.69 88 GLY A CA 1
ATOM 709 C C . GLY A 1 88 ? 14.109 7.373 -25.653 1.00 89.69 88 GLY A C 1
ATOM 710 O O . GLY A 1 88 ? 13.350 6.699 -24.959 1.00 89.69 88 GLY A O 1
ATOM 711 N N . LEU A 1 89 ? 15.387 7.560 -25.325 1.00 92.25 89 LEU A N 1
ATOM 712 C CA . LEU A 1 89 ? 16.016 6.936 -24.163 1.00 92.25 89 LEU A CA 1
ATOM 713 C C . LEU A 1 89 ? 15.434 7.491 -22.851 1.00 92.25 89 LEU A C 1
ATOM 715 O O . LEU A 1 89 ? 15.145 6.722 -21.934 1.00 92.25 89 LEU A O 1
ATOM 719 N N . ILE A 1 90 ? 15.151 8.799 -22.790 1.00 93.75 90 ILE A N 1
ATOM 720 C CA . ILE A 1 90 ? 14.431 9.414 -21.661 1.00 93.75 90 ILE A CA 1
ATOM 721 C C . ILE A 1 90 ? 13.047 8.775 -21.490 1.00 93.75 90 ILE A C 1
ATOM 723 O O . ILE A 1 90 ? 12.683 8.392 -20.378 1.00 93.75 90 ILE A O 1
ATOM 727 N N . VAL A 1 91 ? 12.291 8.605 -22.580 1.00 93.81 91 VAL A N 1
ATOM 728 C CA . VAL A 1 91 ? 10.959 7.977 -22.549 1.00 93.81 91 VAL A CA 1
ATOM 729 C C . VAL A 1 91 ? 11.037 6.524 -22.075 1.00 93.81 91 VAL A C 1
ATOM 731 O O . VAL A 1 91 ? 10.228 6.117 -21.242 1.00 93.81 91 VAL A O 1
ATOM 734 N N . VAL A 1 92 ? 12.029 5.756 -22.536 1.00 95.44 92 VAL A N 1
ATOM 735 C CA . VAL A 1 92 ? 12.271 4.375 -22.085 1.00 95.44 92 VAL A CA 1
ATOM 736 C C . VAL A 1 92 ? 12.524 4.327 -20.580 1.00 95.44 92 VAL A C 1
ATOM 738 O O . VAL A 1 92 ? 11.883 3.530 -19.891 1.00 95.44 92 VAL A O 1
ATOM 741 N N . ILE A 1 93 ? 13.402 5.193 -20.059 1.00 96.00 93 ILE A N 1
ATOM 742 C CA . ILE A 1 93 ? 13.710 5.267 -18.624 1.00 96.00 93 ILE A CA 1
ATOM 743 C C . ILE A 1 93 ? 12.469 5.673 -17.826 1.00 96.00 93 ILE A C 1
ATOM 745 O O . ILE A 1 93 ? 12.176 5.057 -16.803 1.00 96.00 93 ILE A O 1
ATOM 749 N N . MET A 1 94 ? 11.718 6.675 -18.286 1.00 96.06 94 MET A N 1
ATOM 750 C CA . MET A 1 94 ? 10.507 7.135 -17.605 1.00 96.06 94 MET A CA 1
ATOM 751 C C . MET A 1 94 ? 9.431 6.047 -17.555 1.00 96.06 94 MET A C 1
ATOM 753 O O . MET A 1 94 ? 8.908 5.761 -16.478 1.00 96.06 94 MET A O 1
ATOM 757 N N . LEU A 1 95 ? 9.124 5.402 -18.685 1.00 96.12 95 LEU A N 1
ATOM 758 C CA . LEU A 1 95 ? 8.147 4.309 -18.751 1.00 96.12 95 LEU A CA 1
ATOM 759 C C . LEU A 1 95 ? 8.599 3.093 -17.943 1.00 96.12 95 LEU A C 1
ATOM 761 O O . LEU A 1 95 ? 7.805 2.525 -17.193 1.00 96.12 95 LEU A O 1
ATOM 765 N N . GLY A 1 96 ? 9.874 2.719 -18.059 1.00 97.00 96 GLY A N 1
ATOM 766 C CA . GLY A 1 96 ? 10.455 1.607 -17.314 1.00 97.00 96 GLY A CA 1
ATOM 767 C C . GLY A 1 96 ? 10.414 1.858 -15.806 1.00 97.00 96 GLY A C 1
ATOM 768 O O . GLY A 1 96 ? 9.928 1.026 -15.042 1.00 97.00 96 GLY A O 1
ATOM 769 N N . GLY A 1 97 ? 10.835 3.049 -15.375 1.00 97.19 97 GLY A N 1
ATOM 770 C CA . GLY A 1 97 ? 10.789 3.479 -13.979 1.00 97.19 97 GLY A CA 1
ATOM 771 C C . GLY A 1 97 ? 9.365 3.531 -13.427 1.00 97.19 97 GLY A C 1
ATOM 772 O O . GLY A 1 97 ? 9.096 2.967 -12.366 1.00 97.19 97 GLY A O 1
ATOM 773 N N . ALA A 1 98 ? 8.426 4.131 -14.163 1.00 96.31 98 ALA A N 1
ATOM 774 C CA . ALA A 1 98 ? 7.015 4.168 -13.781 1.00 96.31 98 ALA A CA 1
ATOM 775 C C . ALA A 1 98 ? 6.410 2.757 -13.673 1.00 96.31 98 ALA A C 1
ATOM 777 O O . ALA A 1 98 ? 5.664 2.471 -12.730 1.00 96.31 98 ALA A O 1
ATOM 778 N N . GLY A 1 99 ? 6.769 1.858 -14.595 1.00 97.25 99 GLY A N 1
ATOM 779 C CA . GLY A 1 99 ? 6.371 0.454 -14.569 1.00 97.25 99 GLY A CA 1
ATOM 780 C C . GLY A 1 99 ? 6.872 -0.271 -13.319 1.00 97.25 99 GLY A C 1
ATOM 781 O O . GLY A 1 99 ? 6.074 -0.856 -12.583 1.00 97.25 99 GLY A O 1
ATOM 782 N N . LEU A 1 100 ? 8.170 -0.155 -13.016 1.00 97.25 100 LEU A N 1
ATOM 783 C CA . LEU A 1 100 ? 8.785 -0.759 -11.830 1.00 97.25 100 LEU A CA 1
ATOM 784 C C . LEU A 1 100 ? 8.160 -0.230 -10.535 1.00 97.25 100 LEU A C 1
ATOM 786 O O . LEU A 1 100 ? 7.781 -1.016 -9.666 1.00 97.25 100 LEU A O 1
ATOM 790 N N . ILE A 1 101 ? 7.995 1.090 -10.412 1.00 96.88 101 ILE A N 1
ATOM 791 C CA . ILE A 1 101 ? 7.382 1.718 -9.233 1.00 96.88 101 ILE A CA 1
ATOM 792 C C . ILE A 1 101 ? 5.946 1.220 -9.042 1.00 96.88 101 ILE A C 1
ATOM 794 O O . ILE A 1 101 ? 5.541 0.934 -7.911 1.00 96.88 101 ILE A O 1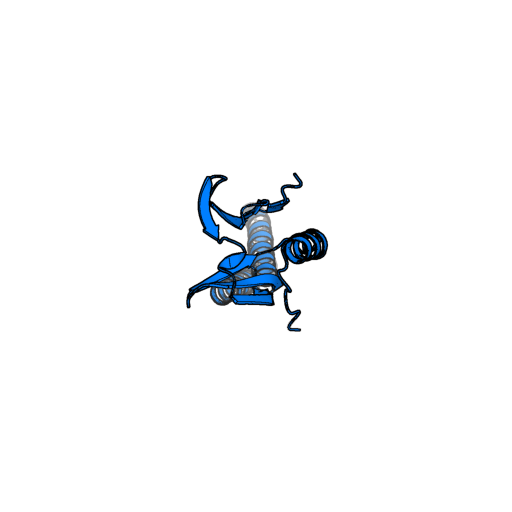
ATOM 798 N N . SER A 1 102 ? 5.185 1.078 -10.128 1.00 96.06 102 SER A N 1
ATOM 799 C CA . SER A 1 102 ? 3.807 0.580 -10.090 1.00 96.06 102 SER A CA 1
ATOM 800 C C . SER A 1 102 ? 3.746 -0.867 -9.604 1.00 96.06 102 SER A C 1
ATOM 802 O O . SER A 1 102 ? 2.977 -1.175 -8.692 1.00 96.06 102 SER A O 1
ATOM 804 N N . ILE A 1 103 ? 4.611 -1.740 -10.131 1.00 96.19 103 ILE A N 1
ATOM 805 C CA . ILE A 1 103 ? 4.712 -3.144 -9.712 1.00 96.19 103 ILE A CA 1
ATOM 806 C C . ILE A 1 103 ? 5.087 -3.244 -8.228 1.00 96.19 103 ILE A C 1
ATOM 808 O O . ILE A 1 103 ? 4.393 -3.913 -7.458 1.00 96.19 103 ILE A O 1
ATOM 812 N N . ILE A 1 104 ? 6.135 -2.535 -7.799 1.00 95.31 104 ILE A N 1
ATOM 813 C CA . ILE A 1 104 ? 6.587 -2.527 -6.399 1.00 95.31 104 ILE A CA 1
ATOM 814 C C . ILE A 1 104 ? 5.459 -2.044 -5.481 1.00 95.31 104 ILE A C 1
ATOM 816 O O . ILE A 1 104 ? 5.180 -2.653 -4.446 1.00 95.31 104 ILE A O 1
ATOM 820 N N . SER A 1 105 ? 4.767 -0.974 -5.872 1.00 92.38 105 SER A N 1
ATOM 821 C CA . SER A 1 105 ? 3.669 -0.396 -5.094 1.00 92.38 105 SER A CA 1
ATOM 822 C C . SER A 1 105 ? 2.457 -1.325 -5.003 1.00 92.38 105 SER A C 1
ATOM 824 O O . SER A 1 105 ? 1.830 -1.408 -3.946 1.00 92.38 105 SER A O 1
ATOM 826 N N . ALA A 1 106 ? 2.140 -2.057 -6.074 1.00 93.19 106 ALA A N 1
ATOM 827 C CA . ALA A 1 106 ? 1.069 -3.051 -6.089 1.00 93.19 106 ALA A CA 1
ATOM 828 C C . ALA A 1 106 ? 1.390 -4.277 -5.219 1.00 93.19 106 ALA A C 1
ATOM 830 O O . ALA A 1 106 ? 0.506 -4.839 -4.565 1.00 93.19 106 ALA A O 1
ATOM 831 N N . LEU A 1 107 ? 2.657 -4.691 -5.176 1.00 92.88 107 LEU A N 1
ATOM 832 C CA . LEU A 1 107 ? 3.095 -5.824 -4.364 1.00 92.88 107 LEU A CA 1
ATOM 833 C C . LEU A 1 107 ? 3.279 -5.465 -2.885 1.00 92.88 107 LEU A C 1
ATOM 835 O O . LEU A 1 107 ? 3.180 -6.356 -2.039 1.00 92.88 107 LEU A O 1
ATOM 839 N N . LYS A 1 108 ? 3.476 -4.181 -2.561 1.00 92.00 108 LYS A N 1
ATOM 840 C CA . LYS A 1 108 ? 3.699 -3.696 -1.196 1.00 92.00 108 LYS A CA 1
ATOM 841 C C . LYS A 1 108 ? 2.545 -4.059 -0.257 1.00 92.00 108 LYS A C 1
ATOM 843 O O . LYS A 1 108 ? 1.414 -3.575 -0.378 1.00 92.00 108 LYS A O 1
ATOM 848 N N . ASN A 1 109 ? 2.879 -4.871 0.740 1.00 90.50 109 ASN A N 1
ATOM 849 C CA . ASN A 1 109 ? 1.991 -5.197 1.846 1.00 90.50 109 ASN A CA 1
ATOM 850 C C . ASN A 1 109 ? 2.175 -4.178 2.981 1.00 90.50 109 ASN A C 1
ATOM 852 O O . ASN A 1 109 ? 3.290 -3.746 3.281 1.00 90.50 109 ASN A O 1
ATOM 856 N N . THR A 1 110 ? 1.075 -3.811 3.625 1.00 90.88 110 THR A N 1
ATOM 857 C CA . THR A 1 110 ? 1.029 -2.895 4.770 1.00 90.88 110 THR A CA 1
ATOM 858 C C . THR A 1 110 ? 0.247 -3.536 5.911 1.00 90.88 110 THR A C 1
ATOM 860 O O . THR A 1 110 ? -0.721 -4.252 5.640 1.00 90.88 110 THR A O 1
ATOM 863 N N . PRO A 1 111 ? 0.628 -3.290 7.174 1.00 91.69 111 PRO A N 1
ATOM 864 C CA . PRO A 1 111 ? -0.164 -3.740 8.308 1.00 91.69 111 PRO A CA 1
ATOM 865 C C . PRO A 1 111 ? -1.517 -3.023 8.301 1.00 91.69 111 PRO A C 1
ATOM 867 O O . PRO A 1 111 ? -1.601 -1.806 8.112 1.00 91.69 111 PRO A O 1
ATOM 870 N N . VAL A 1 112 ? -2.580 -3.803 8.461 1.00 92.06 112 VAL A N 1
ATOM 871 C CA . VAL A 1 112 ? -3.955 -3.320 8.523 1.00 92.06 112 VAL A CA 1
ATOM 872 C C . VAL A 1 112 ? -4.590 -3.894 9.777 1.00 92.06 112 VAL A C 1
ATOM 874 O O . VAL A 1 112 ? -4.665 -5.113 9.914 1.00 92.06 112 VAL A O 1
ATOM 877 N N . ILE A 1 113 ? -5.058 -3.026 10.672 1.00 92.75 113 ILE A N 1
ATOM 878 C CA . ILE A 1 113 ? -5.954 -3.443 11.749 1.00 92.75 113 ILE A CA 1
ATOM 879 C C . ILE A 1 113 ? -7.363 -3.452 11.185 1.00 92.75 113 ILE A C 1
ATOM 881 O O . ILE A 1 113 ? -7.816 -2.482 10.576 1.00 92.75 113 ILE A O 1
ATOM 885 N N . ILE A 1 114 ? -8.049 -4.566 11.369 1.00 92.88 114 ILE A N 1
ATOM 886 C CA . ILE A 1 114 ? -9.453 -4.688 11.041 1.00 92.88 114 ILE A CA 1
ATOM 887 C C . ILE A 1 114 ? -10.252 -4.693 12.331 1.00 92.88 114 ILE A C 1
ATOM 889 O O . ILE A 1 114 ? -9.932 -5.429 13.259 1.00 92.88 114 ILE A O 1
ATOM 893 N N . ILE A 1 115 ? -11.291 -3.869 12.355 1.00 94.31 115 ILE A N 1
ATOM 894 C CA . ILE A 1 115 ? -12.170 -3.670 13.499 1.00 94.31 115 ILE A CA 1
ATOM 895 C C . ILE A 1 115 ? -13.581 -4.031 13.075 1.00 94.31 115 ILE A C 1
ATOM 897 O O . ILE A 1 115 ? -14.074 -3.521 12.065 1.00 94.31 115 ILE A O 1
ATOM 901 N N . VAL A 1 116 ? -14.209 -4.926 13.826 1.00 94.38 116 VAL A N 1
ATOM 902 C CA . VAL A 1 116 ? -15.577 -5.380 13.584 1.00 94.38 116 VAL A CA 1
ATOM 903 C C . VAL A 1 116 ? -16.489 -4.765 14.636 1.00 94.38 116 VAL A C 1
ATOM 905 O O . VAL A 1 116 ? -16.233 -4.900 15.830 1.00 94.38 116 VAL A O 1
ATOM 908 N N . VAL A 1 117 ? -17.528 -4.076 14.168 1.00 94.44 117 VAL A N 1
ATOM 909 C CA . VAL A 1 117 ? -18.511 -3.354 14.984 1.00 94.44 117 VAL A CA 1
ATOM 910 C C . VAL A 1 117 ? -19.895 -3.637 14.423 1.00 94.44 117 VAL A C 1
ATOM 912 O O . VAL A 1 117 ? -20.167 -3.218 13.295 1.00 94.44 117 VAL A O 1
ATOM 915 N N . LYS A 1 118 ? -20.777 -4.311 15.171 1.00 86.69 118 LYS A N 1
ATOM 916 C CA . LYS A 1 118 ? -22.206 -4.474 14.843 1.00 86.69 118 LYS A CA 1
ATOM 917 C C . LYS A 1 118 ? -22.432 -4.832 13.363 1.00 86.69 118 LYS A C 1
ATOM 919 O O . LYS A 1 118 ? -23.193 -4.174 12.653 1.00 86.69 118 LYS A O 1
ATOM 924 N N . ASN A 1 119 ? -21.705 -5.846 12.881 1.00 88.44 119 ASN A N 1
ATOM 925 C CA . ASN A 1 119 ? -21.717 -6.362 11.500 1.00 88.44 119 ASN A CA 1
ATOM 926 C C . ASN A 1 119 ? -21.028 -5.502 10.408 1.00 88.44 119 ASN A C 1
ATOM 928 O O . ASN A 1 119 ? -21.081 -5.835 9.223 1.00 88.44 119 ASN A O 1
ATOM 932 N N . LYS A 1 120 ? -20.354 -4.406 10.772 1.00 93.38 120 LYS A N 1
ATOM 933 C CA . LYS A 1 120 ? -19.517 -3.599 9.868 1.00 93.38 120 LYS A CA 1
ATOM 934 C C . LYS A 1 120 ? -18.039 -3.837 10.138 1.00 93.38 120 LYS A C 1
ATOM 936 O O . LYS A 1 120 ? -17.606 -3.929 11.282 1.00 93.38 120 LYS A O 1
ATOM 941 N N . THR A 1 121 ? -17.258 -3.873 9.063 1.00 92.81 121 THR A N 1
ATOM 942 C CA . THR A 1 121 ? -15.816 -4.122 9.117 1.00 92.81 121 THR A CA 1
ATOM 943 C C . THR A 1 121 ? -15.053 -2.890 8.652 1.00 92.81 121 THR A C 1
ATOM 945 O O . THR A 1 121 ? -15.111 -2.516 7.478 1.00 92.81 121 THR A O 1
ATOM 948 N N . TYR A 1 122 ? -14.290 -2.284 9.555 1.00 92.62 122 TYR A N 1
ATOM 949 C CA . TYR A 1 122 ? -13.452 -1.120 9.288 1.00 92.62 122 TYR A CA 1
ATOM 950 C C . TYR A 1 122 ? -11.994 -1.540 9.127 1.00 92.62 122 TYR A C 1
ATOM 952 O O . TYR A 1 122 ? -11.465 -2.298 9.933 1.00 92.62 122 TYR A O 1
ATOM 960 N N . LYS A 1 123 ? -11.332 -1.052 8.072 1.00 91.19 123 LYS A N 1
ATOM 961 C CA . LYS A 1 123 ? -9.925 -1.363 7.775 1.00 91.19 123 LYS A CA 1
ATOM 962 C C . LYS A 1 123 ? -9.056 -0.137 8.030 1.00 91.19 123 LYS A C 1
ATOM 964 O O . LYS A 1 123 ? -9.093 0.816 7.252 1.00 91.19 123 LYS A O 1
ATOM 969 N N . LEU A 1 124 ? -8.242 -0.188 9.075 1.00 91.00 124 LEU A N 1
ATOM 970 C CA . LEU A 1 124 ? -7.280 0.845 9.437 1.00 91.00 124 LEU A CA 1
ATOM 971 C C . LEU A 1 124 ? -5.910 0.483 8.880 1.00 91.00 124 LEU A C 1
ATO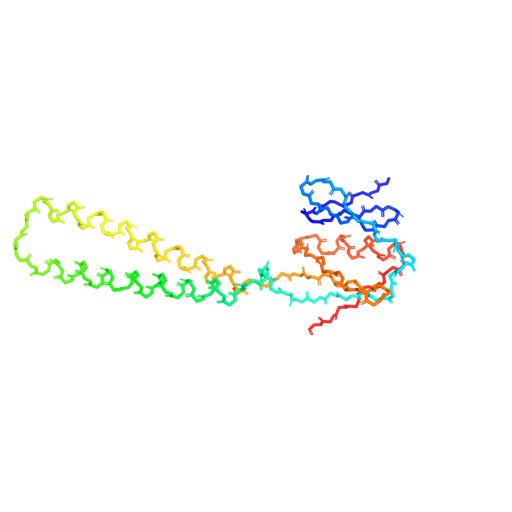M 973 O O . LEU A 1 124 ? -5.292 -0.491 9.301 1.00 91.00 124 LEU A O 1
ATOM 977 N N . ARG A 1 125 ? -5.428 1.258 7.910 1.00 89.62 125 ARG A N 1
ATOM 978 C CA . ARG A 1 125 ? -4.074 1.090 7.367 1.00 89.62 125 ARG A CA 1
ATOM 979 C C . ARG A 1 125 ? -3.088 1.817 8.254 1.00 89.62 125 ARG A C 1
ATOM 981 O O . ARG A 1 125 ? -3.287 2.999 8.509 1.00 89.62 125 ARG A O 1
ATOM 988 N N . ILE A 1 126 ? -2.035 1.121 8.661 1.00 90.31 126 ILE A N 1
ATOM 989 C CA . ILE A 1 126 ? -1.097 1.620 9.660 1.00 90.31 126 ILE A CA 1
ATOM 990 C C . ILE A 1 126 ? 0.287 1.748 9.047 1.00 90.31 126 ILE A C 1
ATOM 992 O O . ILE A 1 126 ? 0.734 0.900 8.265 1.00 90.31 126 ILE A O 1
ATOM 996 N N . ASN A 1 127 ? 1.001 2.805 9.419 1.00 87.44 127 ASN A N 1
ATOM 997 C CA . ASN A 1 127 ? 2.420 2.883 9.122 1.00 87.44 127 ASN A CA 1
ATOM 998 C C . ASN A 1 127 ? 3.182 1.809 9.914 1.00 87.44 127 ASN A C 1
ATOM 1000 O O . ASN A 1 127 ? 3.115 1.777 11.138 1.00 87.44 127 ASN A O 1
ATOM 1004 N N . ARG A 1 128 ? 3.979 0.973 9.232 1.00 86.12 128 ARG A N 1
ATOM 1005 C CA . ARG A 1 128 ? 4.760 -0.120 9.847 1.00 86.12 128 ARG A CA 1
ATOM 1006 C C . ARG A 1 128 ? 5.574 0.314 11.074 1.00 86.12 128 ARG A C 1
ATOM 1008 O O . ARG A 1 128 ? 5.755 -0.493 11.975 1.00 86.12 128 ARG A O 1
ATOM 1015 N N . ARG A 1 129 ? 6.038 1.568 11.120 1.00 88.12 129 ARG A N 1
ATOM 1016 C CA . ARG A 1 129 ? 6.814 2.116 12.247 1.00 88.12 129 ARG A CA 1
ATOM 1017 C C . ARG A 1 129 ? 5.982 2.421 13.499 1.00 88.12 129 ARG A C 1
ATOM 1019 O O . ARG A 1 129 ? 6.549 2.449 14.578 1.00 88.12 129 ARG A O 1
ATOM 1026 N N . LYS A 1 130 ? 4.673 2.647 13.355 1.00 89.69 130 LYS A N 1
ATOM 1027 C CA . LYS A 1 130 ? 3.750 3.009 14.446 1.00 89.69 130 LYS A CA 1
ATOM 1028 C C . LYS A 1 130 ? 2.920 1.831 14.960 1.00 89.69 130 LYS A C 1
ATOM 1030 O O . LYS A 1 130 ? 2.049 2.018 15.798 1.00 89.69 130 LYS A O 1
ATOM 1035 N N . VAL A 1 131 ? 3.141 0.624 14.432 1.00 91.12 131 VAL A N 1
ATOM 1036 C CA . VAL A 1 131 ? 2.308 -0.544 14.760 1.00 91.12 131 VAL A CA 1
ATOM 1037 C C . VAL A 1 131 ? 2.339 -0.834 16.256 1.00 91.12 131 VAL A C 1
ATOM 1039 O O . VAL A 1 131 ? 1.277 -0.944 16.846 1.00 91.12 131 VAL A O 1
ATOM 1042 N N . THR A 1 132 ? 3.523 -0.907 16.865 1.00 91.50 132 THR A N 1
ATOM 1043 C CA . THR A 1 132 ? 3.668 -1.176 18.304 1.00 91.50 132 THR A CA 1
ATOM 1044 C C . THR A 1 132 ? 2.989 -0.100 19.144 1.00 91.50 132 THR A C 1
ATOM 1046 O O . THR A 1 132 ? 2.133 -0.427 19.949 1.00 91.50 132 THR A O 1
ATOM 1049 N N . GLU A 1 133 ? 3.249 1.176 18.852 1.00 92.62 133 GLU A N 1
ATOM 1050 C CA . GLU A 1 133 ? 2.634 2.317 19.546 1.00 92.62 133 GLU A CA 1
ATOM 1051 C C . GLU A 1 133 ? 1.094 2.271 19.507 1.00 92.62 133 GLU A C 1
ATOM 1053 O O . GLU A 1 133 ? 0.426 2.536 20.504 1.00 92.62 133 GLU A O 1
ATOM 1058 N N . ILE A 1 134 ? 0.517 1.902 18.359 1.00 92.50 134 ILE A N 1
ATOM 1059 C CA . ILE A 1 134 ? -0.936 1.769 18.189 1.00 92.50 134 ILE A CA 1
ATOM 1060 C C . ILE A 1 134 ? -1.486 0.558 18.947 1.00 92.50 134 ILE A C 1
ATOM 1062 O O . ILE A 1 134 ? -2.558 0.658 19.540 1.00 92.50 134 ILE A O 1
ATOM 1066 N N . LEU A 1 135 ? -0.786 -0.577 18.921 1.00 92.81 135 LEU A N 1
ATOM 1067 C CA . LEU A 1 135 ? -1.196 -1.780 19.649 1.00 92.81 135 LEU A CA 1
ATOM 1068 C C . LEU A 1 135 ? -1.159 -1.544 21.162 1.00 92.81 135 LEU A C 1
ATOM 1070 O O . LEU A 1 135 ? -2.133 -1.856 21.845 1.00 92.81 135 LEU A O 1
ATOM 1074 N N . ASP A 1 136 ? -0.092 -0.918 21.657 1.00 93.19 136 ASP A N 1
ATOM 1075 C CA . ASP 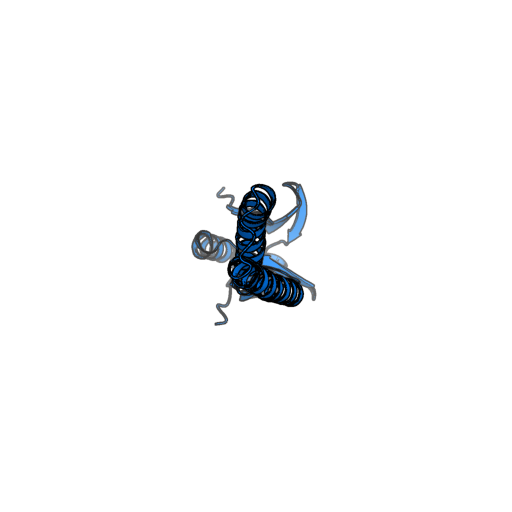A 1 136 ? 0.052 -0.551 23.064 1.00 93.19 136 ASP A CA 1
ATOM 1076 C C . ASP A 1 136 ? -1.077 0.399 23.474 1.00 93.19 136 ASP A C 1
ATOM 1078 O O . ASP A 1 136 ? -1.751 0.170 24.478 1.00 93.19 136 ASP A O 1
ATOM 1082 N N . PHE A 1 137 ? -1.370 1.411 22.648 1.00 93.31 137 PHE A N 1
ATOM 1083 C CA . PHE A 1 137 ? -2.480 2.326 22.897 1.00 93.31 137 PHE A CA 1
ATOM 1084 C C . PHE A 1 137 ? -3.830 1.608 22.967 1.00 93.31 137 PHE A C 1
ATOM 1086 O O . PHE A 1 137 ? -4.600 1.875 23.880 1.00 93.31 137 PHE A O 1
ATOM 1093 N N . LEU A 1 138 ? -4.135 0.700 22.038 1.00 93.00 138 LEU A N 1
ATOM 1094 C CA . LEU A 1 138 ? -5.400 -0.044 22.044 1.00 93.00 138 LEU A CA 1
ATOM 1095 C C . LEU A 1 138 ? -5.520 -0.964 23.269 1.00 93.00 138 LEU A C 1
ATOM 1097 O O . LEU A 1 138 ? -6.595 -1.043 23.866 1.00 93.00 138 LEU A O 1
ATOM 1101 N N . SER A 1 139 ? -4.414 -1.578 23.697 1.00 92.69 139 SER A N 1
ATOM 1102 C CA . SER A 1 139 ? -4.386 -2.433 24.889 1.00 92.69 139 SER A CA 1
ATOM 1103 C C . SER A 1 139 ? -4.716 -1.668 26.179 1.00 92.69 139 SER A C 1
ATOM 1105 O O . SER A 1 139 ? -5.440 -2.190 27.026 1.00 92.69 139 SER A O 1
ATOM 1107 N N . LEU A 1 140 ? -4.301 -0.395 26.293 1.00 93.06 140 LEU A N 1
ATOM 1108 C CA . LEU A 1 140 ? -4.648 0.478 27.427 1.00 93.06 140 LEU A CA 1
ATOM 1109 C C . LEU A 1 140 ? -6.158 0.720 27.573 1.00 93.06 140 LEU A C 1
ATOM 1111 O O . LEU A 1 140 ? -6.621 1.004 28.675 1.00 93.06 140 LEU A O 1
ATOM 1115 N N . TYR A 1 141 ? -6.923 0.601 26.486 1.00 92.44 141 TYR A N 1
ATOM 1116 C CA . TYR A 1 141 ? -8.386 0.729 26.484 1.00 92.44 141 TYR A CA 1
ATOM 1117 C C . TYR A 1 141 ? -9.097 -0.633 26.417 1.00 92.44 141 TYR A C 1
ATOM 1119 O O . TYR A 1 141 ? -10.279 -0.694 26.093 1.00 92.44 141 TYR A O 1
ATOM 1127 N N . GLY A 1 142 ? -8.391 -1.728 26.725 1.00 91.44 142 GLY A N 1
ATOM 1128 C CA . GLY A 1 142 ? -8.962 -3.075 26.802 1.00 91.44 142 GLY A CA 1
ATOM 1129 C C . GLY A 1 142 ? -9.183 -3.761 25.452 1.00 91.44 142 GLY A C 1
ATOM 1130 O O . GLY A 1 142 ? -9.857 -4.788 25.394 1.00 91.44 142 GLY A O 1
ATOM 1131 N N . ILE A 1 143 ? -8.620 -3.230 24.362 1.00 92.75 143 ILE A N 1
ATOM 1132 C CA . ILE A 1 143 ? -8.763 -3.812 23.024 1.00 92.75 143 ILE A CA 1
ATOM 1133 C C . ILE A 1 143 ? -7.568 -4.705 22.724 1.00 92.75 143 ILE A C 1
ATOM 1135 O O . ILE A 1 143 ? -6.485 -4.236 22.373 1.00 92.75 143 ILE A O 1
ATOM 1139 N N . ASN A 1 144 ? -7.800 -6.013 22.800 1.00 91.31 144 ASN A N 1
ATOM 1140 C CA . ASN A 1 144 ? -6.836 -7.010 22.355 1.00 91.31 144 ASN A CA 1
ATOM 1141 C C . ASN A 1 144 ? -6.927 -7.186 20.836 1.00 91.31 144 ASN A C 1
ATOM 1143 O O . ASN A 1 144 ? -7.968 -7.572 20.296 1.00 91.31 144 ASN A O 1
ATOM 1147 N N . VAL A 1 145 ? -5.824 -6.886 20.151 1.00 91.31 145 VAL A N 1
ATOM 1148 C CA . VAL A 1 145 ? -5.690 -7.051 18.702 1.00 91.31 145 VAL A CA 1
ATOM 1149 C C . VAL A 1 145 ? -5.002 -8.377 18.415 1.00 91.31 145 VAL A C 1
ATOM 1151 O O . VAL A 1 145 ? -3.791 -8.507 18.596 1.00 91.31 145 VAL A O 1
ATOM 1154 N N . ASP A 1 146 ? -5.761 -9.347 17.912 1.00 91.50 146 ASP A N 1
ATOM 1155 C CA . ASP A 1 146 ? -5.211 -10.650 17.544 1.00 91.50 146 ASP 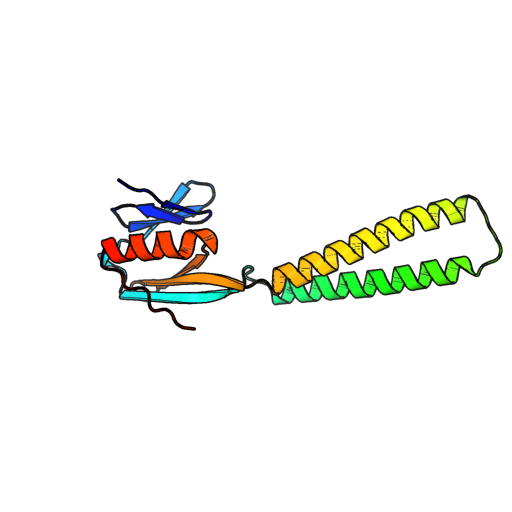A CA 1
ATOM 1156 C C . ASP A 1 146 ? -4.248 -10.514 16.360 1.00 91.50 146 ASP A C 1
ATOM 1158 O O . ASP A 1 146 ? -4.610 -10.037 15.278 1.00 91.50 146 ASP A O 1
ATOM 1162 N N . THR A 1 147 ? -3.015 -10.983 16.528 1.00 86.12 147 THR A N 1
ATOM 1163 C CA . THR A 1 147 ? -2.016 -11.039 15.459 1.00 86.12 147 THR A CA 1
ATOM 1164 C C . THR A 1 147 ? -2.214 -12.303 14.628 1.00 86.12 147 THR A C 1
ATOM 1166 O O . THR A 1 147 ? -1.650 -13.361 14.895 1.00 86.12 147 THR A O 1
ATOM 1169 N N . ARG A 1 148 ? -3.037 -12.203 13.580 1.00 76.00 148 ARG A N 1
ATOM 1170 C CA . ARG A 1 148 ? -3.200 -13.291 12.608 1.00 76.00 148 ARG A CA 1
ATOM 1171 C C . ARG A 1 148 ? -2.102 -13.176 11.552 1.00 76.00 148 ARG A C 1
ATOM 1173 O O . ARG A 1 148 ? -2.132 -12.266 10.720 1.00 76.00 148 ARG A O 1
ATOM 1180 N N . ASN A 1 149 ? -1.107 -14.059 11.645 1.00 56.38 149 ASN A N 1
ATOM 1181 C CA . ASN A 1 149 ? -0.019 -14.162 10.668 1.00 56.38 149 ASN A CA 1
ATOM 1182 C C . ASN A 1 149 ? -0.485 -14.737 9.332 1.00 56.38 149 ASN A C 1
ATOM 1184 O O . ASN A 1 149 ? -1.305 -15.680 9.350 1.00 56.38 149 ASN A O 1
#